Protein AF-A0A969YKC7-F1 (afdb_monomer_lite)

Foldseek 3Di:
DDDDDDDDDDDDPPPVVDPPPDPPDPPPCDLVVLLVDADPQLVVLVVVLVVLVVLLVVLVVVLVVCPDDCDDPPVVNVVSVVSNVVSVVVNVVSVVSNVVSSVVSCVVSVND

Structure (mmCIF, N/CA/C/O backbone):
data_AF-A0A969YKC7-F1
#
_entry.id   AF-A0A969YKC7-F1
#
loop_
_atom_site.group_PDB
_atom_site.id
_atom_site.type_symbol
_atom_site.label_atom_id
_atom_site.label_alt_id
_atom_site.label_comp_id
_atom_site.label_asym_id
_atom_site.label_entity_id
_atom_site.label_seq_id
_atom_site.pdbx_PDB_ins_code
_atom_site.Cartn_x
_atom_site.Cartn_y
_atom_site.Cartn_z
_atom_site.occupancy
_atom_site.B_iso_or_equiv
_atom_site.auth_seq_id
_atom_site.auth_comp_id
_atom_site.auth_asym_id
_atom_site.auth_atom_id
_atom_site.pdbx_PDB_model_num
ATOM 1 N N . MET A 1 1 ? -56.561 8.257 -47.624 1.00 37.25 1 MET A N 1
ATOM 2 C CA . MET A 1 1 ? -56.010 7.507 -46.476 1.00 37.25 1 MET A CA 1
ATOM 3 C C . MET A 1 1 ? -54.903 8.335 -45.854 1.00 37.25 1 MET A C 1
ATOM 5 O O . MET A 1 1 ? -54.163 8.978 -46.585 1.00 37.25 1 MET A O 1
ATOM 9 N N . MET A 1 2 ? -54.910 8.400 -44.526 1.00 33.75 2 MET A N 1
ATOM 10 C CA . MET A 1 2 ? -54.017 9.184 -43.671 1.00 33.75 2 MET A CA 1
ATOM 11 C C . MET A 1 2 ? -52.603 8.577 -43.560 1.00 33.75 2 MET A C 1
ATOM 13 O O . MET A 1 2 ? -52.425 7.400 -43.866 1.00 33.75 2 MET A O 1
ATOM 17 N N . ILE A 1 3 ? -51.711 9.370 -42.936 1.00 38.41 3 ILE A N 1
ATOM 18 C CA . ILE A 1 3 ? -50.401 9.056 -42.314 1.00 38.41 3 ILE A CA 1
ATOM 19 C C . ILE A 1 3 ? -49.208 9.155 -43.294 1.00 38.41 3 ILE A C 1
ATOM 21 O O . ILE A 1 3 ? -49.200 8.483 -44.311 1.00 38.41 3 ILE A O 1
ATOM 25 N N . GLY A 1 4 ? -48.153 9.948 -43.072 1.00 39.16 4 GLY A N 1
ATOM 26 C CA . GLY A 1 4 ? -47.797 10.826 -41.955 1.00 39.16 4 GLY A CA 1
ATOM 27 C C . GLY A 1 4 ? -46.432 11.516 -42.185 1.00 39.16 4 GLY A C 1
ATOM 28 O O . GLY A 1 4 ? -45.570 10.953 -42.847 1.00 39.16 4 GLY A O 1
ATOM 29 N N . THR A 1 5 ? -46.315 12.739 -41.641 1.00 44.16 5 THR A N 1
ATOM 30 C CA . THR A 1 5 ? -45.131 13.457 -41.084 1.00 44.16 5 THR A CA 1
ATOM 31 C C . THR A 1 5 ? -43.819 13.537 -41.893 1.00 44.16 5 THR A C 1
ATOM 33 O O . THR A 1 5 ? -43.213 12.524 -42.205 1.00 44.16 5 THR A O 1
ATOM 36 N N . ASN A 1 6 ? -43.337 14.720 -42.312 1.00 40.91 6 ASN A N 1
ATOM 37 C CA . ASN A 1 6 ? -42.607 15.754 -41.534 1.00 40.91 6 ASN A CA 1
ATOM 38 C C . ASN A 1 6 ? -41.402 15.246 -40.699 1.00 40.91 6 ASN A C 1
ATOM 40 O O . ASN A 1 6 ? -41.628 14.738 -39.611 1.00 40.91 6 ASN A O 1
ATOM 44 N N . LEU A 1 7 ? -40.178 15.534 -41.195 1.00 40.72 7 LEU A N 1
ATOM 45 C CA . LEU A 1 7 ? -39.019 16.175 -40.510 1.00 40.72 7 LEU A CA 1
ATOM 46 C C . LEU A 1 7 ? -38.384 15.518 -39.238 1.00 40.72 7 LEU A C 1
ATOM 48 O O . LEU A 1 7 ? -38.986 14.674 -38.592 1.00 40.72 7 LEU A O 1
ATOM 52 N N . PRO A 1 8 ? -37.158 15.935 -38.847 1.00 49.56 8 PRO A N 1
ATOM 53 C CA . PRO A 1 8 ? -35.839 15.322 -39.074 1.00 49.56 8 PRO A CA 1
ATOM 54 C C . PRO A 1 8 ? -35.279 14.540 -37.860 1.00 49.56 8 PRO A C 1
ATOM 56 O O . PRO A 1 8 ? -35.659 14.790 -36.722 1.00 49.56 8 PRO A O 1
ATOM 59 N N . ILE A 1 9 ? -34.309 13.644 -38.073 1.00 45.66 9 ILE A N 1
ATOM 60 C CA . ILE A 1 9 ? -33.573 12.953 -36.994 1.00 45.66 9 ILE A CA 1
ATOM 61 C C . ILE A 1 9 ? -32.159 12.658 -37.517 1.00 45.66 9 ILE A C 1
ATOM 63 O O . ILE A 1 9 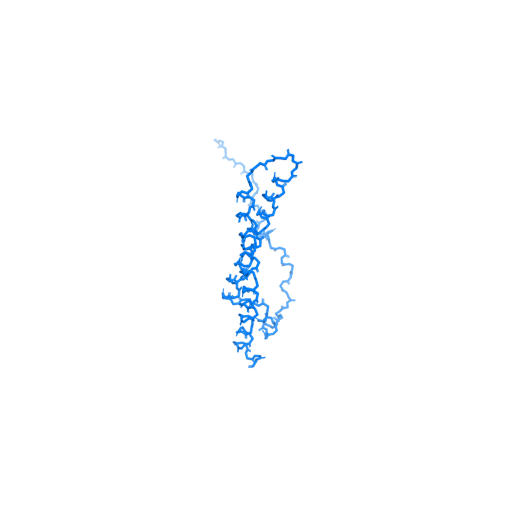? -32.038 12.050 -38.571 1.00 45.66 9 ILE A O 1
ATOM 67 N N . ASN A 1 10 ? -31.050 13.021 -36.884 1.00 41.72 10 ASN A N 1
ATOM 68 C CA . ASN A 1 10 ? -30.780 14.015 -35.857 1.00 41.72 10 ASN A CA 1
ATOM 69 C C . ASN A 1 10 ? -29.296 14.394 -36.015 1.00 41.72 10 ASN A C 1
ATOM 71 O O . ASN A 1 10 ? -28.506 13.631 -36.571 1.00 41.72 10 ASN A O 1
ATOM 75 N N . LYS A 1 11 ? -28.950 15.585 -35.526 1.00 51.00 11 LYS A N 1
ATOM 76 C CA . LYS A 1 11 ? -27.588 15.927 -35.107 1.00 51.00 11 LYS A CA 1
ATOM 77 C C . LYS A 1 11 ? -27.097 14.878 -34.093 1.00 51.00 11 LYS A C 1
ATOM 79 O O . LYS A 1 11 ? -27.924 14.191 -33.505 1.00 51.00 11 LYS A O 1
ATOM 84 N N . ASP A 1 12 ? -25.788 14.817 -33.875 1.00 45.53 12 ASP A N 1
ATOM 85 C CA . ASP A 1 12 ? -25.145 14.110 -32.751 1.00 45.53 12 ASP A CA 1
ATOM 86 C C . ASP A 1 12 ? -24.563 12.724 -33.101 1.00 45.53 12 ASP A C 1
ATOM 88 O O . ASP A 1 12 ? -24.869 11.725 -32.464 1.00 45.53 12 ASP A O 1
ATOM 92 N N . ASP A 1 13 ? -23.638 12.677 -34.067 1.00 45.53 13 ASP A N 1
ATOM 93 C CA . ASP A 1 13 ? -22.488 11.748 -33.981 1.00 45.53 13 ASP A CA 1
ATOM 94 C C . ASP A 1 13 ? -21.220 12.503 -33.520 1.00 45.53 13 ASP A C 1
ATOM 96 O O . ASP A 1 13 ? -20.079 12.112 -33.772 1.00 45.53 13 ASP A O 1
ATOM 100 N N . GLU A 1 14 ? -21.418 13.606 -32.791 1.00 42.38 14 GLU A N 1
ATOM 101 C CA . GLU A 1 14 ? -20.456 14.036 -31.786 1.00 42.38 14 GLU A CA 1
ATOM 102 C C . GLU A 1 14 ? -20.474 12.964 -30.694 1.00 42.38 14 GLU A C 1
ATOM 104 O O . GLU A 1 14 ? -21.424 12.832 -29.923 1.00 42.38 14 GLU A O 1
ATOM 109 N N . CYS A 1 15 ? -19.415 12.156 -30.627 1.00 44.81 15 CYS A N 1
ATOM 110 C CA . CYS A 1 15 ? -19.101 11.419 -29.412 1.00 44.81 15 CYS A CA 1
ATOM 111 C C . CYS A 1 15 ? -18.753 12.447 -28.326 1.00 44.81 15 CYS A C 1
ATOM 113 O O . CYS A 1 15 ? -17.589 12.700 -28.015 1.00 44.81 15 CYS A O 1
ATOM 115 N N . ASP A 1 16 ? -19.793 13.020 -27.728 1.00 44.03 16 ASP A N 1
ATOM 116 C CA . ASP A 1 16 ? -19.772 14.082 -26.720 1.00 44.03 16 ASP A CA 1
ATOM 117 C C . ASP A 1 16 ? -19.216 13.601 -25.360 1.00 44.03 16 ASP A C 1
ATOM 119 O O . ASP A 1 16 ? -19.313 14.251 -24.320 1.00 44.03 16 ASP A O 1
ATOM 123 N N . ARG A 1 17 ? -18.606 12.409 -25.349 1.00 44.66 17 ARG A N 1
ATOM 124 C CA . ARG A 1 17 ? -17.914 11.818 -24.202 1.00 44.66 17 ARG A CA 1
ATOM 125 C C . ARG A 1 17 ? -16.395 11.984 -24.283 1.00 44.66 17 ARG A C 1
ATOM 127 O O . ARG A 1 17 ? -15.717 11.825 -23.270 1.00 44.66 17 ARG A O 1
ATOM 134 N N . CYS A 1 18 ? -15.861 12.352 -25.446 1.00 49.84 18 CYS A N 1
ATOM 135 C CA . CYS A 1 18 ? -14.438 12.586 -25.643 1.00 49.84 18 CYS A CA 1
ATOM 136 C C . CYS A 1 18 ? -14.248 13.990 -26.223 1.00 49.84 18 CYS A C 1
ATOM 138 O O . CYS A 1 18 ? -14.100 14.136 -27.431 1.00 49.84 18 CYS A O 1
ATOM 140 N N . GLN A 1 19 ? -14.213 15.020 -25.371 1.00 47.28 19 GLN A N 1
ATOM 141 C CA . GLN A 1 19 ? -13.786 16.382 -25.737 1.00 47.28 19 GLN A CA 1
ATOM 142 C C . GLN A 1 19 ? -12.285 16.426 -26.105 1.00 47.28 19 GLN A C 1
ATOM 144 O O . GLN A 1 19 ? -11.511 17.216 -25.565 1.00 47.28 19 GLN A O 1
ATOM 149 N N . LEU A 1 20 ? -11.826 15.543 -26.992 1.00 49.31 20 LEU A N 1
ATOM 150 C CA . LEU A 1 20 ? -10.477 15.562 -27.537 1.00 49.31 20 LEU A CA 1
ATOM 151 C C . LEU A 1 20 ? -10.452 16.616 -28.638 1.00 49.31 20 LEU A C 1
ATOM 153 O O . LEU A 1 20 ? -10.548 16.324 -29.827 1.00 49.31 20 LEU A O 1
ATOM 157 N N . ALA A 1 21 ? -10.377 17.871 -28.200 1.00 47.00 21 ALA A N 1
ATOM 158 C CA . ALA A 1 21 ? -10.112 18.994 -29.070 1.00 47.00 21 ALA A CA 1
ATOM 159 C C . ALA A 1 21 ? -8.817 18.733 -29.855 1.00 47.00 21 ALA A C 1
ATOM 161 O O . ALA A 1 21 ? -7.749 18.562 -29.271 1.00 47.00 21 ALA A O 1
ATOM 162 N N . ASN A 1 22 ? -8.944 18.766 -31.179 1.00 46.72 22 ASN A N 1
ATOM 163 C CA . ASN A 1 22 ? -7.872 18.948 -32.152 1.00 46.72 22 ASN A CA 1
ATOM 164 C C . ASN A 1 22 ? -6.797 17.853 -32.178 1.00 46.72 22 ASN A C 1
ATOM 166 O O . ASN A 1 22 ? -5.741 17.930 -31.550 1.00 46.72 22 ASN A O 1
ATOM 170 N N . ALA A 1 23 ? -7.049 16.873 -33.043 1.00 52.06 23 ALA A N 1
ATOM 171 C CA . ALA A 1 23 ? -6.034 16.023 -33.637 1.00 52.06 23 ALA A CA 1
ATOM 172 C C . ALA A 1 23 ? -5.093 16.857 -34.527 1.00 52.06 23 ALA A C 1
ATOM 174 O O . ALA A 1 23 ? -5.245 16.860 -35.737 1.00 52.06 23 ALA A O 1
ATOM 175 N N . ASP A 1 24 ? -4.135 17.570 -33.933 1.00 53.12 24 ASP A N 1
ATOM 176 C CA . ASP A 1 24 ? -3.009 18.166 -34.661 1.00 53.12 24 ASP A CA 1
ATOM 177 C C . ASP A 1 24 ? -1.788 18.314 -33.749 1.00 53.12 24 ASP A C 1
ATOM 179 O O . ASP A 1 24 ? -1.473 19.374 -33.207 1.00 53.12 24 ASP A O 1
ATOM 183 N N . LYS A 1 25 ? -1.126 17.172 -33.548 1.00 49.78 25 LYS A N 1
ATOM 184 C CA . LYS A 1 25 ? 0.315 16.985 -33.329 1.00 49.78 25 LYS A CA 1
ATOM 185 C C . LYS A 1 25 ? 0.508 15.497 -33.078 1.00 49.78 25 LYS A C 1
ATOM 187 O O . LYS A 1 25 ? 0.196 15.002 -31.998 1.00 49.78 25 LYS A O 1
ATOM 192 N N . TRP A 1 26 ? 1.052 14.780 -34.056 1.00 51.62 26 TRP A N 1
ATOM 193 C CA . TRP A 1 26 ? 1.717 13.510 -33.775 1.00 51.62 26 TRP A CA 1
ATOM 194 C C . TRP A 1 26 ? 2.962 13.836 -32.942 1.00 51.62 26 TRP A C 1
ATOM 196 O O . TRP A 1 26 ? 4.063 13.972 -33.468 1.00 51.62 26 TRP A O 1
ATOM 206 N N . VAL A 1 27 ? 2.773 14.064 -31.639 1.00 57.12 27 VAL A N 1
ATOM 207 C CA . VAL A 1 27 ? 3.871 14.073 -30.676 1.00 57.12 27 VAL A CA 1
ATOM 208 C C . VAL A 1 27 ? 4.426 12.661 -30.743 1.00 57.12 27 VAL A C 1
ATOM 210 O O . VAL A 1 27 ? 3.720 11.707 -30.416 1.00 57.12 27 VAL A O 1
ATOM 213 N N . GLY A 1 28 ? 5.622 12.524 -31.318 1.00 54.00 28 GLY A N 1
ATOM 214 C CA . GLY A 1 28 ? 6.236 11.225 -31.549 1.00 54.00 28 GLY A CA 1
ATOM 215 C C . GLY A 1 28 ? 6.190 10.418 -30.262 1.00 54.00 28 GLY A C 1
ATOM 216 O O . GLY A 1 28 ? 6.698 10.863 -29.241 1.00 54.00 28 GLY A O 1
ATOM 217 N N . TYR A 1 29 ? 5.532 9.262 -30.305 1.00 63.16 29 TYR A N 1
ATOM 218 C CA . TYR A 1 29 ? 5.421 8.375 -29.159 1.00 63.16 29 TYR A CA 1
ATOM 219 C C . TYR A 1 29 ? 6.799 7.765 -28.886 1.00 63.16 29 TYR A C 1
ATOM 221 O O . TYR A 1 29 ? 7.214 6.780 -29.503 1.00 63.16 29 TYR A O 1
ATOM 229 N N . GLY A 1 30 ? 7.558 8.441 -28.034 1.00 69.38 30 GLY A N 1
ATOM 230 C CA . GLY A 1 30 ? 8.965 8.216 -27.790 1.00 69.38 30 GLY A CA 1
ATOM 231 C C . GLY A 1 30 ? 9.222 7.422 -26.519 1.00 69.38 30 GLY A C 1
ATOM 232 O O . GLY A 1 30 ? 8.393 6.672 -25.998 1.00 69.38 30 GLY A O 1
ATOM 233 N N . CYS A 1 31 ? 10.464 7.496 -26.055 1.00 68.88 31 CYS A N 1
ATOM 234 C CA . CYS A 1 31 ? 10.894 6.782 -24.859 1.00 68.88 31 CYS A CA 1
ATOM 235 C C . CYS A 1 31 ? 10.329 7.409 -23.577 1.00 68.88 31 CYS A C 1
ATOM 237 O O . CYS A 1 31 ? 9.981 6.681 -22.653 1.00 68.88 31 CYS A O 1
ATOM 239 N N . GLU A 1 32 ? 10.186 8.737 -23.539 1.00 76.25 32 GLU A N 1
ATOM 240 C CA . GLU A 1 32 ? 9.667 9.465 -22.376 1.00 76.25 32 GLU A CA 1
ATOM 241 C C . GLU A 1 32 ? 8.181 9.177 -22.136 1.00 76.25 32 GLU A C 1
ATOM 243 O O . GLU A 1 32 ? 7.774 8.911 -21.008 1.00 76.25 32 GLU A O 1
ATOM 248 N N . GLU A 1 33 ? 7.377 9.109 -23.196 1.00 79.06 33 GLU A N 1
ATOM 249 C CA . GLU A 1 33 ? 5.953 8.780 -23.115 1.00 79.06 33 GLU A CA 1
ATOM 250 C C . GLU A 1 33 ? 5.748 7.338 -22.630 1.00 79.06 33 GLU A C 1
ATOM 252 O O . GLU A 1 33 ? 4.874 7.059 -21.807 1.00 79.06 33 GLU A O 1
ATOM 257 N N . ARG A 1 34 ? 6.614 6.410 -23.063 1.00 78.56 34 ARG A N 1
ATOM 258 C CA . ARG A 1 34 ? 6.585 5.008 -22.617 1.00 78.56 34 ARG A CA 1
ATOM 259 C C . ARG A 1 34 ? 6.915 4.844 -21.131 1.00 78.56 34 ARG A C 1
ATOM 261 O O . ARG A 1 34 ? 6.460 3.876 -20.521 1.00 78.56 34 ARG A O 1
ATOM 268 N N . LYS A 1 35 ? 7.607 5.804 -20.502 1.00 81.12 35 LYS A N 1
ATOM 269 C CA . LYS A 1 35 ? 7.804 5.823 -19.041 1.00 81.12 35 LYS A CA 1
ATOM 270 C C . LYS A 1 35 ? 6.529 6.168 -18.259 1.00 81.12 35 LYS A C 1
ATOM 272 O O . LYS A 1 35 ? 6.520 6.014 -17.040 1.00 81.12 35 LYS A O 1
ATOM 277 N N . ALA A 1 36 ? 5.460 6.628 -18.898 1.00 82.06 36 ALA A N 1
ATOM 278 C CA . ALA A 1 36 ? 4.193 6.871 -18.208 1.00 82.06 36 ALA A CA 1
ATOM 279 C C . ALA A 1 36 ? 3.286 5.628 -18.174 1.00 82.06 36 ALA A C 1
ATOM 281 O O . ALA A 1 36 ? 2.297 5.604 -17.442 1.00 82.06 36 ALA A O 1
ATOM 282 N N . ILE A 1 37 ? 3.604 4.589 -18.951 1.00 87.06 37 ILE A N 1
ATOM 283 C CA . ILE A 1 37 ? 2.718 3.442 -19.151 1.00 87.06 37 ILE A CA 1
ATOM 284 C C . ILE A 1 37 ? 3.119 2.311 -18.223 1.00 87.06 37 ILE A C 1
ATOM 286 O O . ILE A 1 37 ? 4.175 1.703 -18.374 1.00 87.06 37 ILE A O 1
ATOM 290 N N . PHE A 1 38 ? 2.245 2.025 -17.263 1.00 91.00 38 PHE A N 1
ATOM 291 C CA . PHE A 1 38 ? 2.451 0.956 -16.298 1.00 91.00 38 PHE A CA 1
ATOM 292 C C . PHE A 1 38 ? 2.353 -0.420 -16.948 1.00 91.00 38 PHE A C 1
ATOM 294 O O . PHE A 1 38 ? 1.391 -0.727 -17.659 1.00 91.00 38 PHE A O 1
ATOM 301 N N . THR A 1 39 ? 3.306 -1.278 -16.606 1.00 93.50 39 THR A N 1
ATOM 302 C CA . THR A 1 39 ? 3.255 -2.711 -16.900 1.00 93.50 39 THR A CA 1
ATOM 303 C C . THR A 1 39 ? 2.071 -3.386 -16.188 1.00 93.50 39 THR A C 1
ATOM 305 O O . THR A 1 39 ? 1.594 -2.886 -15.163 1.00 93.50 39 THR A O 1
ATOM 308 N N . PRO A 1 40 ? 1.613 -4.564 -16.656 1.00 95.12 40 PRO A N 1
ATOM 309 C CA . PRO A 1 40 ? 0.582 -5.337 -15.956 1.00 95.12 40 PRO A CA 1
ATOM 310 C C . PRO A 1 40 ? 0.940 -5.636 -14.492 1.00 95.12 40 PRO A C 1
ATOM 312 O O . PRO A 1 40 ? 0.080 -5.599 -13.607 1.00 95.12 40 PRO A O 1
ATOM 315 N N . ARG A 1 41 ? 2.229 -5.874 -14.214 1.00 93.81 41 ARG A N 1
ATOM 316 C CA . ARG A 1 41 ? 2.739 -6.080 -12.857 1.00 93.81 41 ARG A CA 1
ATOM 317 C C . ARG A 1 41 ? 2.588 -4.819 -12.003 1.00 93.81 41 ARG A C 1
ATOM 319 O O . ARG A 1 41 ? 2.017 -4.901 -10.919 1.00 93.81 41 ARG A O 1
ATOM 326 N N . GLU A 1 42 ? 3.022 -3.654 -12.490 1.00 95.06 42 GLU A N 1
ATOM 327 C CA . GLU A 1 42 ? 2.836 -2.375 -11.783 1.00 95.06 42 GLU A CA 1
ATOM 328 C C . GLU A 1 42 ? 1.355 -2.091 -11.501 1.00 95.06 42 GLU A C 1
ATOM 330 O O . GLU A 1 42 ? 1.002 -1.713 -10.384 1.00 95.06 42 GLU A O 1
ATOM 335 N N . GLN A 1 43 ? 0.472 -2.324 -12.477 1.00 96.62 43 GLN A N 1
ATOM 336 C CA . GLN A 1 43 ? -0.971 -2.137 -12.301 1.00 96.62 43 GLN A CA 1
ATOM 337 C C . GLN A 1 43 ? -1.534 -3.046 -11.200 1.00 96.62 43 GLN A C 1
ATOM 339 O O . GLN A 1 43 ? -2.307 -2.583 -10.358 1.00 96.62 43 GLN A O 1
ATOM 344 N N . THR A 1 44 ? -1.091 -4.305 -11.157 1.00 97.56 44 THR A N 1
ATOM 345 C CA . THR A 1 44 ? -1.481 -5.277 -10.124 1.00 97.56 44 THR A CA 1
ATOM 346 C C . THR A 1 44 ? -1.029 -4.824 -8.734 1.00 97.56 44 THR A C 1
ATOM 348 O O . THR A 1 44 ? -1.814 -4.836 -7.785 1.00 97.56 44 THR A O 1
ATOM 351 N N . VAL A 1 45 ? 0.218 -4.362 -8.596 1.00 97.19 45 VAL A N 1
ATOM 352 C CA . VAL A 1 45 ? 0.733 -3.851 -7.316 1.00 97.19 45 VAL A CA 1
ATOM 353 C C . VAL A 1 45 ? -0.039 -2.605 -6.875 1.00 97.19 45 VAL A C 1
ATOM 355 O O . VAL A 1 45 ? -0.483 -2.523 -5.729 1.00 97.19 45 VAL A O 1
ATOM 358 N N . LEU A 1 46 ? -0.277 -1.657 -7.785 1.00 96.56 46 LEU A N 1
ATOM 359 C CA . LEU A 1 46 ? -1.059 -0.451 -7.502 1.00 96.56 46 LEU A CA 1
ATOM 360 C C . LEU A 1 46 ? -2.504 -0.777 -7.104 1.00 96.56 46 LEU A C 1
ATOM 362 O O . LEU A 1 46 ? -3.074 -0.114 -6.235 1.00 96.56 46 LEU A O 1
ATOM 366 N N . GLN A 1 47 ? -3.116 -1.793 -7.713 1.00 97.75 47 GLN A N 1
ATOM 367 C CA . GLN A 1 47 ? -4.427 -2.286 -7.301 1.00 97.75 47 GLN A CA 1
ATOM 368 C C . GLN A 1 47 ? -4.393 -2.825 -5.865 1.00 97.75 47 GLN A C 1
ATOM 370 O O . GLN A 1 47 ? -5.172 -2.360 -5.032 1.00 97.75 47 GLN A O 1
ATOM 375 N N . ARG A 1 48 ? -3.441 -3.704 -5.538 1.00 97.44 48 ARG A N 1
ATOM 376 C CA . ARG A 1 48 ? -3.289 -4.265 -4.184 1.00 97.44 48 ARG A CA 1
ATOM 377 C C . ARG A 1 48 ? -3.046 -3.178 -3.129 1.00 97.44 48 ARG A C 1
ATOM 379 O O . ARG A 1 48 ? -3.610 -3.238 -2.038 1.00 97.44 48 ARG A O 1
ATOM 386 N N . ILE A 1 49 ? -2.273 -2.136 -3.455 1.00 96.75 49 ILE A N 1
ATOM 387 C CA . ILE A 1 49 ? -2.068 -0.969 -2.573 1.00 96.75 49 ILE A CA 1
ATOM 388 C C . ILE A 1 49 ? -3.389 -0.237 -2.307 1.00 96.75 49 ILE A C 1
ATOM 390 O O . ILE A 1 49 ? -3.663 0.153 -1.164 1.00 96.75 49 ILE A O 1
ATOM 394 N N . ARG A 1 50 ? -4.211 -0.035 -3.346 1.00 97.19 50 ARG A N 1
ATOM 395 C CA . ARG A 1 50 ? -5.527 0.610 -3.216 1.00 97.19 50 ARG A CA 1
ATOM 396 C C . ARG A 1 50 ? -6.460 -0.210 -2.329 1.00 97.19 50 ARG A C 1
ATOM 398 O O . ARG A 1 50 ? -7.063 0.357 -1.419 1.00 97.19 50 ARG A O 1
ATOM 405 N N . GLU A 1 51 ? -6.519 -1.521 -2.535 1.00 97.12 51 GLU A N 1
ATOM 406 C CA . GLU A 1 51 ? -7.335 -2.447 -1.740 1.00 97.12 51 GLU A CA 1
ATOM 407 C C . GLU A 1 51 ? -6.914 -2.460 -0.264 1.00 97.12 51 GLU A C 1
ATOM 409 O O . GLU A 1 51 ? -7.744 -2.235 0.621 1.00 97.12 51 GLU A O 1
ATOM 414 N N . ALA A 1 52 ? -5.615 -2.612 0.019 1.00 95.25 52 ALA A N 1
ATOM 415 C CA . ALA A 1 52 ? -5.089 -2.571 1.384 1.00 95.25 52 ALA A CA 1
ATOM 416 C C . ALA A 1 52 ? -5.380 -1.224 2.069 1.00 95.25 52 ALA A C 1
ATOM 418 O O . ALA A 1 52 ? -5.759 -1.174 3.242 1.00 95.25 52 ALA A O 1
ATOM 419 N N . SER A 1 53 ? -5.263 -0.119 1.327 1.00 94.31 53 SER A N 1
ATOM 420 C CA . SER A 1 53 ? -5.571 1.221 1.835 1.00 94.31 53 SER A CA 1
ATOM 421 C C . SER A 1 53 ? -7.059 1.403 2.140 1.00 94.31 53 SER A C 1
ATOM 423 O O . SER A 1 53 ? -7.400 2.028 3.147 1.00 94.31 53 SER A O 1
ATOM 425 N N . LEU A 1 54 ? -7.947 0.865 1.300 1.00 97.00 54 LEU A N 1
ATOM 426 C CA . LEU A 1 54 ? -9.392 0.903 1.523 1.00 97.00 54 LEU A CA 1
ATOM 427 C C . LEU A 1 54 ? -9.781 0.087 2.760 1.00 97.00 54 LEU A C 1
ATOM 429 O O . LEU A 1 54 ? -10.526 0.576 3.613 1.00 97.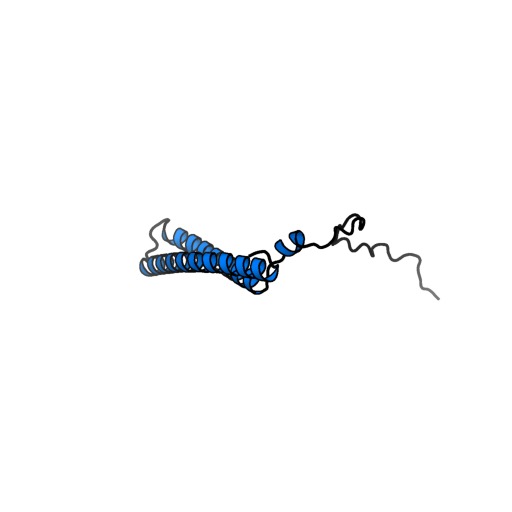00 54 LEU A O 1
ATOM 433 N N . ARG A 1 55 ? -9.218 -1.115 2.904 1.00 96.44 55 ARG A N 1
ATOM 434 C CA . ARG A 1 55 ? -9.448 -1.977 4.067 1.00 96.44 55 ARG A CA 1
ATOM 435 C C . ARG A 1 55 ? -8.969 -1.314 5.358 1.00 96.44 55 ARG A C 1
ATOM 437 O O . ARG A 1 55 ? -9.733 -1.206 6.310 1.00 96.44 55 ARG A O 1
ATOM 444 N N . ALA A 1 56 ? -7.771 -0.728 5.352 1.00 96.12 56 ALA A N 1
ATOM 445 C CA . ALA A 1 56 ? -7.245 0.005 6.503 1.00 96.12 56 ALA A CA 1
ATOM 446 C C . ALA A 1 56 ? -8.113 1.220 6.881 1.00 96.12 56 ALA A C 1
ATOM 448 O O . ALA A 1 56 ? -8.287 1.514 8.062 1.00 96.12 56 ALA A O 1
ATOM 449 N N . ARG A 1 57 ? -8.672 1.945 5.899 1.00 96.56 57 ARG A N 1
ATOM 450 C CA . ARG A 1 57 ? -9.626 3.040 6.164 1.00 96.56 57 ARG A CA 1
ATOM 451 C C . ARG A 1 57 ? -10.915 2.528 6.802 1.00 96.56 57 ARG A C 1
ATOM 453 O O . ARG A 1 57 ? -11.444 3.204 7.676 1.00 96.56 57 ARG A O 1
ATOM 460 N N . THR A 1 58 ? -11.403 1.370 6.369 1.00 95.56 58 THR A N 1
ATOM 461 C CA . THR A 1 58 ? -12.619 0.742 6.906 1.00 95.56 58 THR A CA 1
ATOM 462 C C . THR A 1 58 ? -12.417 0.344 8.365 1.00 95.56 58 THR A C 1
ATOM 464 O O . THR A 1 58 ? -13.147 0.824 9.224 1.00 95.56 58 THR A O 1
ATOM 467 N N . ILE A 1 59 ? -11.328 -0.363 8.668 1.00 94.50 59 ILE A N 1
ATOM 468 C CA . ILE A 1 59 ? -10.973 -0.763 10.039 1.00 94.50 59 ILE A CA 1
ATOM 469 C C . ILE A 1 59 ? -10.787 0.449 10.956 1.00 94.50 59 ILE A C 1
ATOM 471 O O . ILE A 1 59 ? -11.229 0.448 12.097 1.00 94.50 59 ILE A O 1
ATOM 475 N N . LYS A 1 60 ? -10.172 1.535 10.472 1.00 93.12 60 LYS A N 1
ATOM 476 C CA . LYS A 1 60 ? -10.067 2.774 11.263 1.00 93.12 60 LYS A CA 1
ATOM 477 C C . LYS A 1 60 ? -11.433 3.368 11.610 1.00 93.12 60 LYS A C 1
ATOM 479 O O . LYS A 1 60 ? -11.596 3.893 12.704 1.00 93.12 60 LYS A O 1
ATOM 484 N N . LYS A 1 61 ? -12.404 3.302 10.694 1.00 92.00 61 LYS A N 1
ATOM 485 C CA . LYS A 1 61 ? -13.775 3.749 10.976 1.00 92.00 61 LYS A CA 1
ATOM 486 C C . LYS A 1 61 ? -14.443 2.845 12.007 1.00 92.00 61 LYS A C 1
ATOM 488 O O . LYS A 1 61 ? -15.071 3.371 12.913 1.00 92.00 61 LYS A O 1
ATOM 493 N N . GLU A 1 62 ? -14.267 1.530 11.901 1.00 89.12 62 GLU A N 1
ATOM 494 C CA . GLU A 1 62 ? -14.754 0.567 12.898 1.00 89.12 62 GLU A CA 1
ATOM 495 C C . GLU A 1 62 ? -14.141 0.836 14.277 1.00 89.12 62 GLU A C 1
ATOM 497 O O . GLU A 1 62 ? -14.857 0.883 15.269 1.00 89.12 62 GLU A O 1
ATOM 502 N N . LEU A 1 63 ? -12.834 1.115 14.336 1.00 89.38 63 LEU A N 1
ATOM 503 C CA . LEU A 1 63 ? -12.134 1.474 15.571 1.00 89.38 63 LEU A CA 1
ATOM 504 C C . LEU A 1 63 ? -12.727 2.708 16.260 1.00 89.38 63 LEU A C 1
ATOM 506 O O . LEU A 1 63 ? -12.845 2.714 17.482 1.00 89.38 63 LEU A O 1
ATOM 510 N N . ASN A 1 64 ? -13.165 3.706 15.489 1.00 87.56 64 ASN A N 1
ATOM 511 C CA . ASN A 1 64 ? -13.828 4.892 16.035 1.00 87.56 64 ASN A CA 1
ATOM 512 C C . ASN A 1 64 ? -15.205 4.583 16.648 1.00 87.56 64 ASN A C 1
ATOM 514 O O . ASN A 1 64 ? -15.669 5.345 17.491 1.00 87.56 64 ASN A O 1
ATOM 518 N N . LEU A 1 65 ? -15.870 3.495 16.238 1.00 85.31 65 LEU A N 1
ATOM 519 C CA . LEU A 1 65 ? -17.167 3.093 16.796 1.00 85.31 65 LEU A CA 1
ATOM 520 C C . LEU A 1 65 ? -17.033 2.456 18.183 1.00 85.31 65 LEU A C 1
ATOM 522 O O . LEU A 1 65 ? -17.989 2.493 18.953 1.00 85.31 65 LEU A O 1
ATOM 526 N N . TYR A 1 66 ? -15.859 1.915 18.523 1.00 81.56 66 TYR A N 1
ATOM 527 C CA . TYR A 1 66 ? -15.628 1.312 19.837 1.00 81.56 66 TYR A CA 1
ATOM 528 C C . TYR A 1 66 ? -15.383 2.345 20.955 1.00 81.56 66 TYR A C 1
ATOM 530 O O . TYR A 1 66 ? -15.492 1.989 22.126 1.00 81.56 66 TYR A O 1
ATOM 538 N N . ASP A 1 67 ? -15.082 3.606 20.617 1.00 70.31 67 ASP A N 1
ATOM 539 C CA . ASP A 1 67 ? -14.569 4.629 21.546 1.00 70.31 67 ASP A CA 1
ATOM 540 C C . ASP A 1 67 ? -15.564 5.667 22.148 1.00 70.31 67 ASP A C 1
ATOM 542 O O . ASP A 1 67 ? -15.155 6.359 23.076 1.00 70.31 67 ASP A O 1
ATOM 546 N N . PRO A 1 68 ? -16.852 5.844 21.754 1.00 58.75 68 PRO A N 1
ATOM 547 C CA . PRO A 1 68 ? -17.590 7.003 22.286 1.00 58.75 68 PRO A CA 1
ATOM 548 C C . PRO A 1 68 ? -18.170 6.868 23.706 1.00 58.75 68 PRO A C 1
ATOM 550 O O . PRO A 1 68 ? -18.211 7.863 24.422 1.00 58.75 68 PRO A O 1
ATOM 553 N N . THR A 1 69 ? -18.677 5.704 24.133 1.00 63.66 69 THR A N 1
ATOM 554 C CA . THR A 1 69 ? -19.545 5.644 25.341 1.00 63.66 69 THR A CA 1
ATOM 555 C C . THR A 1 69 ? -19.575 4.293 26.077 1.00 63.66 69 THR A C 1
ATOM 557 O O . THR A 1 69 ? -20.494 4.034 26.850 1.00 63.66 69 THR A O 1
ATOM 560 N N . GLY A 1 70 ? -18.574 3.423 25.887 1.00 57.38 70 GLY A N 1
ATOM 561 C CA . GLY A 1 70 ? -18.437 2.186 26.682 1.00 57.38 70 GLY A CA 1
ATOM 562 C C . GLY A 1 70 ? -18.883 0.884 26.005 1.00 57.38 70 GLY A C 1
ATOM 563 O O . GLY A 1 70 ? -19.254 -0.068 26.695 1.00 57.38 70 GLY A O 1
ATOM 564 N N . SER A 1 71 ? -18.826 0.794 24.671 1.00 60.59 71 SER A N 1
ATOM 565 C CA . SER A 1 71 ? -19.018 -0.499 23.997 1.00 60.59 71 SER A CA 1
ATOM 566 C C . SER A 1 71 ? -17.854 -1.451 24.321 1.00 60.59 71 SER A C 1
ATOM 568 O O . SER A 1 71 ? -16.684 -1.086 24.230 1.00 60.59 71 SER A O 1
ATOM 570 N N . THR A 1 72 ? -18.194 -2.657 24.771 1.00 63.22 72 THR A N 1
ATOM 571 C CA . THR A 1 72 ? -17.367 -3.489 25.663 1.00 63.22 72 THR A CA 1
ATOM 572 C C . THR A 1 72 ? -16.684 -4.667 24.961 1.00 63.22 72 THR A C 1
ATOM 574 O O . THR A 1 72 ? -16.263 -5.610 25.626 1.00 63.22 72 THR A O 1
ATOM 577 N N . ASP A 1 73 ? -16.558 -4.656 23.630 1.00 81.56 73 ASP A N 1
ATOM 578 C CA . ASP A 1 73 ? -15.859 -5.739 22.925 1.00 81.56 73 ASP A CA 1
ATOM 579 C C . ASP A 1 73 ? -14.373 -5.413 22.724 1.00 81.56 73 ASP A C 1
ATOM 581 O O . ASP A 1 73 ? -13.889 -5.093 21.634 1.00 81.56 73 ASP A O 1
ATOM 585 N N . VAL A 1 74 ? -13.632 -5.506 23.831 1.00 84.56 74 VAL A N 1
ATOM 586 C CA . VAL A 1 74 ? -12.169 -5.364 23.865 1.00 84.56 74 VAL A CA 1
ATOM 587 C C . VAL A 1 74 ? -11.498 -6.357 22.906 1.00 84.56 74 VAL A C 1
ATOM 589 O O . VAL A 1 74 ? -10.479 -6.029 22.297 1.00 84.56 74 VAL A O 1
ATOM 592 N N . SER A 1 75 ? -12.078 -7.548 22.718 1.00 87.88 75 SER A N 1
ATOM 593 C CA . SER A 1 75 ? -11.546 -8.561 21.803 1.00 87.88 75 SER A CA 1
ATOM 594 C C . SER A 1 75 ? -11.697 -8.141 20.340 1.00 87.88 75 SER A C 1
ATOM 596 O O . SER A 1 75 ? -10.734 -8.225 19.576 1.00 87.88 75 SER A O 1
ATOM 598 N N . ALA A 1 76 ? -12.867 -7.647 19.927 1.00 87.88 76 ALA A N 1
ATOM 599 C CA . ALA A 1 76 ? -13.067 -7.120 18.577 1.00 87.88 76 ALA A CA 1
ATOM 600 C C . ALA A 1 76 ? -12.179 -5.902 18.294 1.00 87.88 76 ALA A C 1
ATOM 602 O O . ALA A 1 76 ? -11.550 -5.840 17.237 1.00 87.88 76 ALA A O 1
ATOM 603 N N . ARG A 1 77 ? -12.038 -4.987 19.261 1.00 89.88 77 ARG A N 1
ATOM 604 C CA . ARG A 1 77 ? -11.123 -3.845 19.141 1.00 89.88 77 ARG A CA 1
ATOM 605 C C . ARG A 1 77 ? -9.670 -4.290 18.955 1.00 89.88 77 ARG A C 1
ATOM 607 O O . ARG A 1 77 ? -8.982 -3.765 18.082 1.00 89.88 77 ARG A O 1
ATOM 614 N N . ASN A 1 78 ? -9.200 -5.259 19.741 1.00 91.19 78 ASN A N 1
ATOM 615 C CA . ASN A 1 78 ? -7.830 -5.765 19.627 1.00 91.19 78 ASN A CA 1
ATOM 616 C C . ASN A 1 78 ? -7.589 -6.459 18.279 1.00 91.19 78 ASN A C 1
ATOM 618 O O . ASN A 1 78 ? -6.590 -6.165 17.629 1.00 91.19 78 ASN A O 1
ATOM 622 N N . ARG A 1 79 ? -8.538 -7.276 17.801 1.00 93.31 79 ARG A N 1
ATOM 623 C CA . ARG A 1 79 ? -8.466 -7.887 16.461 1.00 93.31 79 ARG A CA 1
ATOM 624 C C . ARG A 1 79 ? -8.387 -6.837 15.352 1.00 93.31 79 ARG A C 1
ATOM 626 O O . ARG A 1 79 ? -7.553 -6.949 14.459 1.00 93.31 79 ARG A O 1
ATOM 633 N N . ALA A 1 80 ? -9.195 -5.780 15.436 1.00 92.69 80 ALA A N 1
ATOM 634 C CA . ALA A 1 80 ? -9.152 -4.673 14.483 1.00 92.69 80 ALA A CA 1
ATOM 635 C C . ALA A 1 80 ? -7.796 -3.933 14.503 1.00 92.69 80 ALA A C 1
ATOM 637 O O . ALA A 1 80 ? -7.275 -3.552 13.453 1.00 92.69 80 ALA A O 1
ATOM 638 N N . LEU A 1 81 ? -7.178 -3.760 15.677 1.00 93.75 81 LEU A N 1
ATOM 639 C CA . LEU A 1 81 ? -5.834 -3.179 15.797 1.00 93.75 81 LEU A CA 1
ATOM 640 C C . LEU A 1 81 ? -4.745 -4.085 15.198 1.00 93.75 81 LEU A C 1
ATOM 642 O O . LEU A 1 81 ? -3.868 -3.588 14.489 1.00 93.75 81 LEU A O 1
ATOM 646 N N . GLU A 1 82 ? -4.809 -5.394 15.442 1.00 96.25 82 GLU A N 1
ATOM 647 C CA . GLU A 1 82 ? -3.887 -6.383 14.862 1.00 96.25 82 GLU A CA 1
ATOM 648 C C . GLU A 1 82 ? -3.993 -6.436 13.335 1.00 96.25 82 GLU A C 1
ATOM 650 O O . GLU A 1 82 ? -2.983 -6.455 12.622 1.00 96.25 82 GLU A O 1
ATOM 655 N N . GLU A 1 83 ? -5.216 -6.403 12.808 1.00 95.75 83 GLU A N 1
ATOM 656 C CA . GLU A 1 83 ? -5.454 -6.374 11.369 1.00 95.75 83 GLU A CA 1
ATOM 657 C C . GLU A 1 83 ? -4.929 -5.075 10.744 1.00 95.75 83 GLU A C 1
ATOM 659 O O . GLU A 1 83 ? -4.285 -5.103 9.691 1.00 95.75 83 GLU A O 1
ATOM 664 N N . LEU A 1 84 ? -5.117 -3.933 11.414 1.00 96.19 84 LEU A N 1
ATOM 665 C CA . LEU A 1 84 ? -4.566 -2.656 10.965 1.00 96.19 84 LEU A CA 1
ATOM 666 C C . LEU A 1 84 ? -3.033 -2.686 10.905 1.00 96.19 84 LEU A C 1
ATOM 668 O O . LEU A 1 84 ? -2.444 -2.165 9.955 1.00 96.19 84 LEU A O 1
ATOM 672 N N . GLU A 1 85 ? -2.386 -3.295 11.897 1.00 96.94 85 GLU A N 1
ATOM 673 C CA . GLU A 1 85 ? -0.932 -3.446 11.925 1.00 96.94 85 GLU A CA 1
ATOM 674 C C . GLU A 1 85 ? -0.438 -4.385 10.819 1.00 96.94 85 GLU A C 1
ATOM 676 O O . GLU A 1 85 ? 0.524 -4.079 10.110 1.00 96.94 85 GLU A O 1
ATOM 681 N N . THR A 1 86 ? -1.160 -5.478 10.579 1.00 97.50 86 THR A N 1
ATOM 682 C CA . THR A 1 86 ? -0.896 -6.383 9.456 1.00 97.50 86 THR A CA 1
ATOM 683 C C . THR A 1 86 ? -0.985 -5.642 8.121 1.00 97.50 86 THR A C 1
ATOM 685 O O . THR A 1 86 ? -0.081 -5.742 7.291 1.00 97.50 86 THR A O 1
ATOM 688 N N . LEU A 1 87 ? -2.015 -4.815 7.924 1.00 96.25 87 LEU A N 1
ATOM 689 C CA . LEU A 1 87 ? -2.177 -4.024 6.702 1.00 96.25 87 LEU A CA 1
ATOM 690 C C . LEU A 1 87 ? -1.081 -2.971 6.517 1.00 96.25 87 LEU A C 1
ATOM 692 O O . LEU A 1 87 ? -0.718 -2.672 5.378 1.00 96.25 87 LEU A O 1
ATOM 696 N N . ARG A 1 88 ? -0.521 -2.417 7.600 1.00 95.62 88 ARG A N 1
ATOM 697 C CA . ARG A 1 88 ? 0.645 -1.520 7.512 1.00 95.62 88 ARG A CA 1
ATOM 698 C C . ARG A 1 88 ? 1.874 -2.254 6.990 1.00 95.62 88 ARG A C 1
ATOM 700 O O . ARG A 1 88 ? 2.542 -1.725 6.103 1.00 95.62 88 ARG A O 1
ATOM 707 N N . ARG A 1 89 ? 2.136 -3.468 7.484 1.00 97.50 89 ARG A N 1
ATOM 708 C CA . ARG A 1 89 ? 3.241 -4.312 6.996 1.00 97.50 89 ARG A CA 1
ATOM 709 C C . ARG A 1 89 ? 3.050 -4.670 5.527 1.00 97.50 89 ARG A C 1
ATOM 711 O O . ARG A 1 89 ? 3.927 -4.383 4.720 1.00 97.50 89 ARG A O 1
ATOM 718 N N . VAL A 1 90 ? 1.858 -5.155 5.169 1.00 96.38 90 VAL A N 1
ATOM 719 C CA . VAL A 1 90 ? 1.492 -5.468 3.778 1.00 96.38 90 VAL A CA 1
ATOM 720 C C . VAL A 1 90 ? 1.694 -4.256 2.870 1.00 96.38 90 VAL A C 1
ATOM 722 O O . VAL A 1 90 ? 2.262 -4.385 1.791 1.00 96.38 90 VAL A O 1
ATOM 725 N N . ARG A 1 91 ? 1.283 -3.058 3.301 1.00 94.88 91 ARG A N 1
ATOM 726 C CA . ARG A 1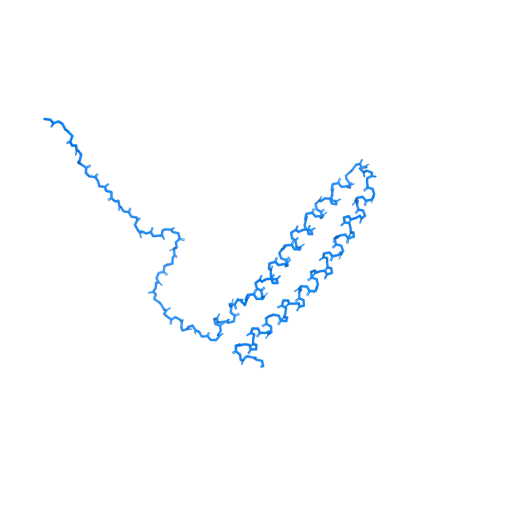 91 ? 1.514 -1.830 2.532 1.00 94.88 91 ARG A CA 1
ATOM 727 C C . ARG A 1 91 ? 3.002 -1.525 2.355 1.00 94.88 91 ARG A C 1
ATOM 729 O O . ARG A 1 91 ? 3.389 -1.103 1.271 1.00 94.88 91 ARG A O 1
ATOM 736 N N . GLY A 1 92 ? 3.816 -1.718 3.392 1.00 95.69 92 GLY A N 1
ATOM 737 C CA . GLY A 1 92 ? 5.266 -1.544 3.309 1.00 95.69 92 GLY A CA 1
ATOM 738 C C . GLY A 1 92 ? 5.908 -2.483 2.287 1.00 95.69 92 GLY A C 1
ATOM 739 O O . GLY A 1 92 ? 6.747 -2.053 1.500 1.00 95.69 92 GLY A O 1
ATOM 740 N N . ASP A 1 93 ? 5.476 -3.741 2.242 1.00 97.81 93 ASP A N 1
ATOM 741 C CA . ASP A 1 93 ? 6.000 -4.713 1.279 1.00 97.81 93 ASP A CA 1
ATOM 742 C C . ASP A 1 93 ? 5.508 -4.448 -0.148 1.00 97.81 93 ASP A C 1
ATOM 744 O O . ASP A 1 93 ? 6.296 -4.508 -1.091 1.00 9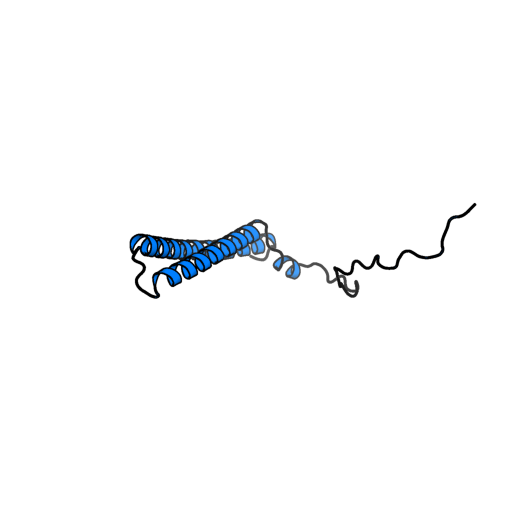7.81 93 ASP A O 1
ATOM 748 N N . LEU A 1 94 ? 4.244 -4.050 -0.312 1.00 97.56 94 LEU A N 1
ATOM 749 C CA . LEU A 1 94 ? 3.711 -3.621 -1.606 1.00 97.56 94 LEU A CA 1
ATOM 750 C C . LEU A 1 94 ? 4.425 -2.379 -2.151 1.00 97.56 94 LEU A C 1
ATOM 752 O O . LEU A 1 94 ? 4.581 -2.251 -3.361 1.00 97.56 94 LEU A O 1
ATOM 756 N N . GLU A 1 95 ? 4.878 -1.471 -1.287 1.00 97.62 95 GLU A N 1
ATOM 757 C CA . GLU A 1 95 ? 5.643 -0.298 -1.713 1.00 97.62 95 GLU A CA 1
ATOM 758 C C . GLU A 1 95 ? 7.023 -0.691 -2.257 1.00 97.62 95 GLU A C 1
ATOM 760 O O . GLU A 1 95 ? 7.443 -0.182 -3.297 1.00 97.62 95 GLU A O 1
ATOM 765 N N . LYS A 1 96 ? 7.697 -1.660 -1.623 1.00 97.94 96 LYS A N 1
ATOM 766 C CA . LYS A 1 96 ? 8.935 -2.244 -2.168 1.00 97.94 96 LYS A CA 1
ATOM 767 C C . LYS A 1 96 ? 8.671 -2.911 -3.519 1.00 97.94 96 LYS A C 1
ATOM 769 O O . LYS A 1 96 ? 9.430 -2.714 -4.464 1.00 97.94 96 LYS A O 1
ATOM 774 N N . GLU A 1 97 ? 7.575 -3.663 -3.627 1.00 97.12 97 GLU A N 1
ATOM 775 C CA . GLU A 1 97 ? 7.180 -4.324 -4.874 1.00 97.12 97 GLU A CA 1
ATOM 776 C C . GLU A 1 97 ? 6.868 -3.306 -5.983 1.00 97.12 97 GLU A C 1
ATOM 778 O O . GLU A 1 97 ? 7.232 -3.524 -7.138 1.00 97.12 97 GLU A O 1
ATOM 783 N N . ARG A 1 98 ? 6.260 -2.164 -5.637 1.00 97.06 98 ARG A N 1
ATOM 784 C CA . ARG A 1 98 ? 5.954 -1.070 -6.569 1.00 97.06 98 ARG A CA 1
ATOM 785 C C . ARG A 1 98 ? 7.229 -0.482 -7.162 1.00 97.06 98 ARG A C 1
ATOM 787 O O . ARG A 1 98 ? 7.285 -0.259 -8.368 1.00 97.06 98 ARG A O 1
ATOM 794 N N . ILE A 1 99 ? 8.236 -0.241 -6.323 1.00 96.44 99 ILE A N 1
ATOM 795 C CA . ILE A 1 99 ? 9.546 0.261 -6.756 1.00 96.44 99 ILE A CA 1
ATOM 796 C C . ILE A 1 99 ? 10.214 -0.765 -7.676 1.00 96.44 99 ILE A C 1
ATOM 798 O O . ILE A 1 99 ? 10.588 -0.421 -8.794 1.00 96.44 99 ILE A O 1
ATOM 802 N N . ALA A 1 100 ? 10.259 -2.037 -7.271 1.00 96.50 100 ALA A N 1
ATOM 803 C CA . ALA A 1 100 ? 10.858 -3.101 -8.076 1.00 96.50 100 ALA A 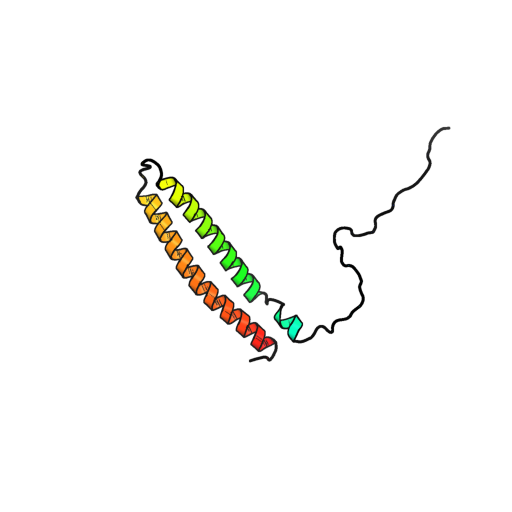CA 1
ATOM 804 C C . ALA A 1 100 ? 10.164 -3.288 -9.441 1.00 96.50 100 ALA A C 1
ATOM 806 O O . ALA A 1 100 ? 10.827 -3.536 -10.448 1.00 96.50 100 ALA A O 1
ATOM 807 N N . ALA A 1 101 ? 8.836 -3.159 -9.496 1.00 95.19 101 ALA A N 1
ATOM 808 C CA . ALA A 1 101 ? 8.078 -3.240 -10.744 1.00 95.19 101 ALA A CA 1
ATOM 809 C C . ALA A 1 101 ? 8.332 -2.023 -11.658 1.00 95.19 101 ALA A C 1
ATOM 811 O O . ALA A 1 101 ? 8.418 -2.172 -12.877 1.00 95.19 101 ALA A O 1
ATOM 812 N N . ALA A 1 102 ? 8.517 -0.829 -11.086 1.00 93.56 102 ALA A N 1
ATOM 813 C CA . ALA A 1 102 ? 8.912 0.355 -11.848 1.00 93.56 102 ALA A CA 1
ATOM 814 C C . ALA A 1 102 ? 10.344 0.236 -12.400 1.00 93.56 102 ALA A C 1
ATOM 816 O O . ALA A 1 102 ? 10.596 0.591 -13.550 1.00 93.56 102 ALA A O 1
ATOM 817 N N . GLU A 1 103 ? 11.278 -0.311 -11.620 1.00 94.06 103 GLU A N 1
ATOM 818 C CA . GLU A 1 103 ? 12.640 -0.605 -12.081 1.00 94.06 103 GLU A CA 1
ATOM 819 C C . GLU A 1 103 ? 12.659 -1.643 -13.207 1.00 94.06 103 GLU A C 1
ATOM 821 O O . GLU A 1 103 ? 13.410 -1.504 -14.169 1.00 94.06 103 GLU A O 1
ATOM 826 N N . GLU A 1 104 ? 11.823 -2.680 -13.123 1.00 93.56 104 GLU A N 1
ATOM 827 C CA . GLU A 1 104 ? 11.666 -3.653 -14.206 1.00 93.56 104 GLU A CA 1
ATOM 828 C C . GLU A 1 104 ? 11.222 -2.970 -15.503 1.00 93.56 104 GLU A C 1
ATOM 830 O O . GLU A 1 104 ? 11.826 -3.198 -16.550 1.00 93.56 104 GLU A O 1
ATOM 835 N N . ARG A 1 105 ? 10.235 -2.070 -15.438 1.00 92.25 105 ARG A N 1
ATOM 836 C CA . ARG A 1 105 ? 9.820 -1.284 -16.604 1.00 92.25 105 ARG A CA 1
ATOM 837 C C . ARG A 1 105 ? 10.967 -0.454 -17.170 1.00 92.25 105 ARG A C 1
ATOM 839 O O . ARG A 1 105 ? 11.152 -0.428 -18.383 1.00 92.25 105 ARG A O 1
ATOM 846 N N . MET A 1 106 ? 11.753 0.199 -16.320 1.00 91.81 106 MET A N 1
ATOM 847 C CA . MET A 1 106 ? 12.905 0.979 -16.777 1.00 91.81 106 MET A CA 1
ATOM 848 C C . MET A 1 106 ? 13.964 0.097 -17.455 1.00 91.81 106 MET A C 1
ATOM 850 O O . MET A 1 106 ? 14.496 0.497 -18.488 1.00 91.81 106 MET A O 1
ATOM 854 N N . ARG A 1 107 ? 14.195 -1.130 -16.965 1.00 91.62 107 ARG A N 1
ATOM 855 C CA . ARG A 1 107 ? 15.038 -2.131 -17.644 1.00 91.62 107 ARG A CA 1
ATOM 856 C C . ARG A 1 107 ? 14.469 -2.540 -19.004 1.00 91.62 107 ARG A C 1
ATOM 858 O O . ARG A 1 107 ? 15.208 -2.561 -19.981 1.00 91.62 107 ARG A O 1
ATOM 865 N N . LEU A 1 108 ? 13.163 -2.801 -19.098 1.00 88.75 108 LEU A N 1
ATOM 866 C CA . LEU A 1 108 ? 12.495 -3.143 -20.364 1.00 88.75 108 LEU A CA 1
ATOM 867 C C . LEU A 1 108 ? 12.572 -2.015 -21.404 1.00 88.75 108 LEU A C 1
ATOM 869 O O . LEU A 1 108 ? 12.593 -2.281 -22.603 1.00 88.75 108 LEU A O 1
ATOM 873 N N . LEU A 1 109 ? 12.626 -0.762 -20.950 1.00 88.12 109 LEU A N 1
ATOM 874 C CA . LEU A 1 109 ? 12.800 0.415 -21.801 1.00 88.12 109 LEU A CA 1
ATOM 875 C C . LEU A 1 109 ? 14.275 0.732 -22.114 1.00 88.12 109 LEU A C 1
ATOM 877 O O . LEU A 1 109 ? 14.537 1.664 -22.871 1.00 88.12 109 LEU A O 1
ATOM 881 N N . GLY A 1 110 ? 15.232 -0.026 -21.565 1.00 89.44 110 GLY A N 1
ATOM 882 C CA . GLY A 1 110 ? 16.667 0.170 -21.792 1.00 89.44 110 GLY A CA 1
ATOM 883 C C . GL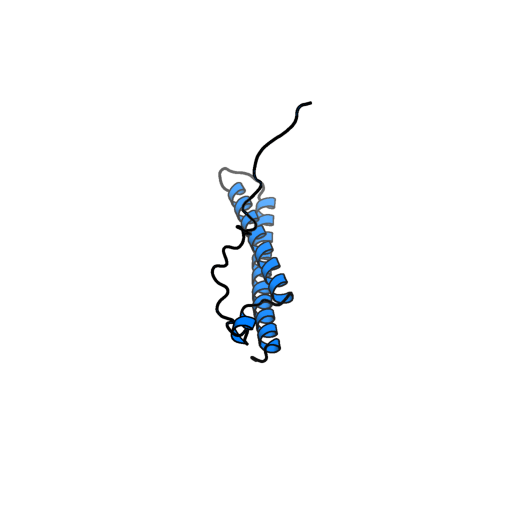Y A 1 110 ? 17.273 1.355 -21.031 1.00 89.44 110 GLY A C 1
ATOM 884 O O . GLY A 1 110 ? 18.232 1.959 -21.502 1.00 89.44 110 GLY A O 1
ATOM 885 N N . HIS A 1 111 ? 16.701 1.726 -19.882 1.00 81.44 111 HIS A N 1
ATOM 886 C CA . HIS A 1 111 ? 17.105 2.892 -19.086 1.00 81.44 111 HIS A CA 1
ATOM 887 C C . HIS A 1 111 ? 17.924 2.565 -17.821 1.00 81.44 111 HIS A C 1
ATOM 889 O O . HIS A 1 111 ? 18.140 3.468 -17.010 1.00 81.44 111 HIS A O 1
ATOM 895 N N . LEU A 1 112 ? 18.345 1.310 -17.625 1.00 63.44 112 LEU A N 1
ATOM 896 C CA . LEU A 1 112 ? 19.070 0.828 -16.440 1.00 63.44 112 LEU A CA 1
ATOM 897 C C . LEU A 1 112 ? 20.219 -0.102 -16.821 1.00 63.44 112 LEU A C 1
ATOM 899 O O . LEU A 1 112 ? 19.984 -0.967 -17.694 1.00 63.44 112 LEU A O 1
#

Secondary structure (DSSP, 8-state):
-------------S-TT-------------HHHHTTS--HHHHHHHHHHHHHHHHHHHHHHHHHHSSSS----HHHHHHHHHHHHHHHHHHHHHHHHHHHHHHHHHHHTT--

Radius of gyration: 26.48 Å; chains: 1; bounding box: 75×28×73 Å

Sequence (112 aa):
MMIGTNLPINKDDECDRCQLANADKWVGYGCEERKAIFTPREQTVLQRIREASLRARTIKKELNLYDPTGSTDVSARNRALEELETLRRVRGDLEKERIAAAEERMRLLGHL

pLDDT: mean 78.36, std 21.04, range [33.75, 97.94]